Protein AF-A0A834VTX1-F1 (afdb_monomer_lite)

Radius of gyration: 28.07 Å; chains: 1; bounding box: 42×57×75 Å

Organism: NCBI:txid45151

Secondary structure (DSSP, 8-state):
-HHHHHHHTTPPPPPTTHHHHHHHH-TT---PPPPPP-HHHHHH--HHHHHHHHHHHHHHHHHHT--GGG----------TT---S--------------------S-------

pLDDT: mean 74.85, std 22.65, range [33.94, 97.31]

Structure (mmCIF, N/CA/C/O backbone):
data_AF-A0A834VTX1-F1
#
_entry.id   AF-A0A834VTX1-F1
#
loop_
_atom_site.group_PDB
_atom_site.id
_atom_site.type_symbol
_atom_site.label_atom_id
_atom_site.label_alt_id
_atom_site.label_comp_id
_atom_site.label_asym_id
_atom_site.label_entity_id
_atom_site.label_seq_id
_atom_site.pdbx_PDB_ins_code
_atom_site.Cartn_x
_atom_site.Cartn_y
_atom_site.Cartn_z
_atom_site.occupancy
_atom_site.B_iso_or_equiv
_atom_site.auth_seq_id
_atom_site.auth_comp_id
_atom_site.auth_asym_id
_atom_site.auth_atom_id
_atom_site.pdbx_PDB_model_num
ATOM 1 N N . MET A 1 1 ? 8.211 -8.225 -20.101 1.00 82.25 1 MET A N 1
ATOM 2 C CA . MET A 1 1 ? 6.736 -8.287 -19.974 1.00 82.25 1 MET A CA 1
ATOM 3 C C . MET A 1 1 ? 6.057 -8.326 -21.340 1.00 82.25 1 MET A C 1
ATOM 5 O O . MET A 1 1 ? 5.420 -9.326 -21.618 1.00 82.25 1 MET A O 1
ATOM 9 N N . ALA A 1 2 ? 6.254 -7.334 -22.219 1.00 86.56 2 ALA A N 1
ATOM 10 C CA . ALA A 1 2 ? 5.646 -7.307 -23.561 1.00 86.56 2 ALA A CA 1
ATOM 11 C C . ALA A 1 2 ? 5.902 -8.579 -24.403 1.00 86.56 2 ALA A C 1
ATOM 13 O O . ALA A 1 2 ? 4.95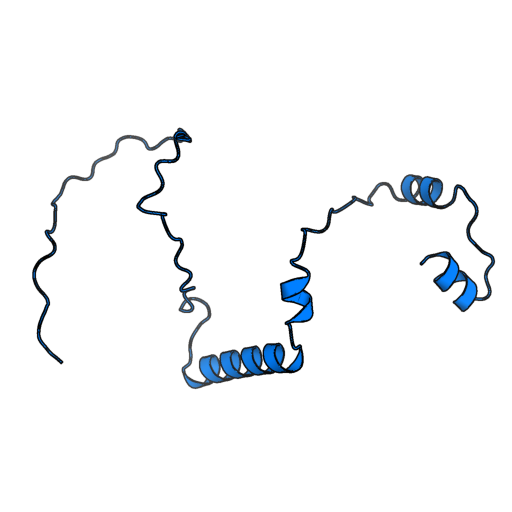2 -9.186 -24.880 1.00 86.56 2 ALA A O 1
ATOM 14 N N . ASN A 1 3 ? 7.151 -9.057 -24.484 1.00 92.19 3 ASN A N 1
ATOM 15 C CA . ASN A 1 3 ? 7.469 -10.297 -25.218 1.00 92.19 3 ASN A CA 1
ATOM 16 C C . ASN A 1 3 ? 6.792 -11.542 -24.633 1.00 92.19 3 ASN A C 1
ATOM 18 O O . ASN A 1 3 ? 6.404 -12.435 -25.373 1.00 92.19 3 ASN A O 1
ATOM 22 N N . ARG A 1 4 ? 6.603 -11.597 -23.306 1.00 91.06 4 ARG A N 1
ATOM 23 C CA . ARG A 1 4 ? 5.879 -12.707 -22.668 1.00 91.06 4 ARG A CA 1
ATOM 24 C C . ARG A 1 4 ? 4.425 -12.739 -23.153 1.00 91.06 4 ARG A C 1
ATOM 26 O O . ARG A 1 4 ? 3.967 -13.781 -23.597 1.00 91.06 4 ARG A O 1
ATOM 33 N N . LEU A 1 5 ? 3.756 -11.584 -23.147 1.00 91.06 5 LEU A N 1
ATOM 34 C CA . LEU A 1 5 ? 2.366 -11.446 -23.598 1.00 91.06 5 LEU A CA 1
ATOM 35 C C . LEU A 1 5 ? 2.189 -11.754 -25.091 1.00 91.06 5 LEU A C 1
ATOM 37 O O . LEU A 1 5 ? 1.150 -12.269 -25.489 1.00 91.06 5 LEU A O 1
ATOM 41 N N . LEU A 1 6 ? 3.180 -11.427 -25.926 1.00 91.38 6 LEU A N 1
ATOM 42 C CA . LEU A 1 6 ? 3.134 -11.733 -27.358 1.00 91.38 6 LEU A CA 1
ATOM 43 C C . LEU A 1 6 ? 3.320 -13.223 -27.627 1.00 91.38 6 LEU A C 1
ATOM 45 O O . LEU A 1 6 ? 2.540 -13.792 -28.384 1.00 91.38 6 LEU A O 1
ATOM 49 N N . ARG A 1 7 ? 4.262 -13.875 -26.939 1.00 92.25 7 ARG A N 1
ATOM 50 C CA . ARG A 1 7 ? 4.467 -15.326 -27.044 1.00 92.25 7 ARG A CA 1
ATOM 51 C C . ARG A 1 7 ? 3.238 -16.122 -26.613 1.00 92.25 7 ARG A C 1
ATOM 53 O O . ARG A 1 7 ? 2.869 -17.071 -27.292 1.00 92.25 7 ARG A O 1
ATOM 60 N N . GLU A 1 8 ? 2.562 -15.700 -25.544 1.00 92.75 8 GLU A N 1
ATOM 61 C CA . GLU A 1 8 ? 1.287 -16.296 -25.108 1.00 92.75 8 GLU A CA 1
ATOM 62 C C . GLU A 1 8 ? 0.177 -16.179 -26.169 1.00 92.75 8 GLU A C 1
ATOM 64 O O . GLU A 1 8 ? -0.739 -16.996 -26.197 1.00 92.75 8 GLU A O 1
ATOM 69 N N . ARG A 1 9 ? 0.2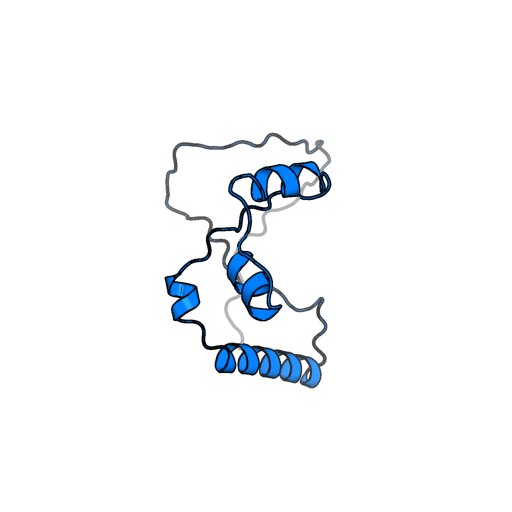64 -15.191 -27.067 1.00 92.06 9 ARG A N 1
ATOM 70 C CA . ARG A 1 9 ? -0.689 -14.957 -28.164 1.00 92.06 9 ARG A CA 1
ATOM 71 C C . ARG A 1 9 ? -0.219 -15.522 -29.511 1.00 92.06 9 ARG A C 1
ATOM 73 O O . ARG A 1 9 ? -0.863 -15.259 -30.521 1.00 92.06 9 ARG A O 1
ATOM 80 N N . GLY A 1 10 ? 0.894 -16.259 -29.540 1.00 90.81 10 GLY A N 1
ATOM 81 C CA . GLY A 1 10 ? 1.488 -16.794 -30.771 1.00 90.81 10 GLY A CA 1
ATOM 82 C C . GLY A 1 10 ? 2.150 -15.739 -31.667 1.00 90.81 10 GLY A C 1
ATOM 83 O O . GLY A 1 10 ? 2.332 -15.979 -32.856 1.00 90.81 10 GLY A O 1
ATOM 84 N N . GLY A 1 11 ? 2.473 -14.564 -31.122 1.00 90.62 11 GLY A N 1
ATOM 85 C CA . GLY A 1 11 ? 3.137 -13.474 -31.835 1.00 90.62 11 GLY A CA 1
ATOM 86 C C . GLY A 1 11 ? 4.661 -13.491 -31.699 1.00 90.62 11 GLY A C 1
ATOM 87 O O . GLY A 1 11 ? 5.220 -14.095 -30.781 1.00 90.62 11 GLY A O 1
ATOM 88 N N . GLU A 1 12 ? 5.326 -12.777 -32.605 1.00 91.00 12 GLU A N 1
ATOM 89 C CA . GLU A 1 12 ? 6.776 -12.558 -32.574 1.00 91.00 12 GLU A CA 1
ATOM 90 C C . GLU A 1 12 ? 7.194 -11.542 -31.493 1.00 91.00 12 GLU A C 1
ATOM 92 O O . GLU A 1 12 ? 6.379 -10.772 -30.977 1.00 91.00 12 GLU A O 1
ATOM 97 N N . ASP A 1 13 ? 8.483 -11.539 -31.137 1.00 91.88 13 ASP A N 1
ATOM 98 C CA . ASP A 1 13 ? 9.043 -10.624 -30.135 1.00 91.88 13 ASP A CA 1
ATOM 99 C C . ASP A 1 13 ? 9.013 -9.156 -30.624 1.00 91.88 13 ASP A C 1
ATOM 101 O O . ASP A 1 13 ? 9.075 -8.864 -31.821 1.00 91.88 13 ASP A O 1
ATOM 105 N N . VAL A 1 14 ? 8.940 -8.191 -29.696 1.00 91.81 14 VAL A N 1
ATOM 106 C CA . VAL A 1 14 ? 8.916 -6.767 -30.074 1.00 91.81 14 VAL A CA 1
ATOM 107 C C . VAL A 1 14 ? 10.244 -6.312 -30.681 1.00 91.81 14 VAL A C 1
ATOM 109 O O . VAL A 1 14 ? 11.326 -6.658 -30.206 1.00 91.81 14 VAL A O 1
ATOM 112 N N . GLY A 1 15 ? 10.167 -5.444 -31.692 1.00 91.44 15 GLY A N 1
ATOM 113 C CA . GLY A 1 15 ? 11.346 -4.791 -32.260 1.00 91.44 15 GLY A CA 1
ATOM 114 C C . GLY A 1 15 ? 12.030 -3.818 -31.287 1.00 91.44 15 GLY A C 1
ATOM 115 O O . GLY A 1 15 ? 11.399 -3.258 -30.391 1.00 91.44 15 GLY A O 1
ATOM 116 N N . LYS A 1 16 ? 13.322 -3.543 -31.518 1.00 91.88 16 LYS A N 1
ATOM 117 C CA . LYS A 1 16 ? 14.182 -2.695 -30.662 1.00 91.88 16 LYS A CA 1
ATOM 118 C C . LYS A 1 16 ? 13.577 -1.325 -30.316 1.00 91.88 16 LYS A C 1
ATOM 120 O O . LYS A 1 16 ? 13.682 -0.882 -29.180 1.00 91.88 16 LYS A O 1
ATOM 125 N N . ASN A 1 17 ? 12.909 -0.685 -31.276 1.00 93.31 17 ASN A N 1
ATOM 126 C CA . ASN A 1 17 ? 12.359 0.672 -31.131 1.00 93.31 17 ASN A CA 1
ATOM 127 C C . ASN A 1 17 ? 10.881 0.678 -30.693 1.00 93.31 17 ASN A C 1
ATOM 129 O O . ASN A 1 17 ? 10.184 1.679 -30.857 1.00 93.31 17 ASN A O 1
ATOM 133 N N . TRP A 1 18 ? 10.354 -0.456 -30.221 1.00 93.00 18 TRP A N 1
ATOM 134 C CA . TRP A 1 18 ? 8.936 -0.587 -29.890 1.00 93.00 18 TRP A CA 1
ATOM 135 C C . TRP A 1 18 ? 8.519 0.317 -28.728 1.00 93.00 18 TRP A C 1
ATOM 137 O O . TRP A 1 18 ? 7.478 0.959 -28.823 1.00 93.00 18 TRP A O 1
ATOM 147 N N . VAL A 1 19 ? 9.342 0.418 -27.677 1.00 90.75 19 VAL A N 1
ATOM 148 C CA . VAL A 1 19 ? 9.037 1.236 -26.490 1.00 90.75 19 VAL A CA 1
ATOM 149 C C . VAL A 1 19 ? 8.896 2.711 -26.864 1.00 90.75 19 VAL A C 1
ATOM 151 O O . VAL A 1 19 ? 7.881 3.325 -26.545 1.00 90.75 19 VAL A O 1
ATOM 154 N N . ASP A 1 20 ? 9.858 3.258 -27.609 1.00 90.62 20 ASP A N 1
ATOM 155 C CA . ASP A 1 20 ? 9.838 4.668 -28.011 1.00 90.62 20 ASP A CA 1
ATOM 156 C C . ASP A 1 20 ? 8.625 4.981 -28.892 1.00 90.62 20 ASP A C 1
ATOM 158 O O . ASP A 1 20 ? 7.909 5.954 -28.660 1.00 90.62 20 ASP A O 1
ATOM 162 N N . ARG A 1 21 ? 8.332 4.109 -29.867 1.00 93.56 21 ARG A N 1
ATOM 163 C CA . ARG A 1 21 ? 7.145 4.241 -30.728 1.00 93.56 21 ARG A CA 1
ATOM 164 C C . ARG A 1 21 ? 5.844 4.115 -29.940 1.00 93.56 21 ARG A C 1
ATOM 166 O O . ARG A 1 21 ? 4.869 4.780 -30.273 1.00 93.56 21 ARG A O 1
ATOM 173 N N . PHE A 1 22 ? 5.806 3.255 -28.924 1.00 91.31 22 PHE A N 1
ATOM 174 C CA . PHE A 1 22 ? 4.639 3.078 -28.067 1.00 91.31 22 PHE A CA 1
ATOM 175 C C . PHE A 1 22 ? 4.370 4.335 -27.235 1.00 91.31 22 PHE A C 1
ATOM 177 O O . PHE A 1 22 ? 3.232 4.791 -27.191 1.00 91.31 22 PHE A O 1
ATOM 184 N N . ILE A 1 23 ? 5.406 4.937 -26.650 1.00 91.38 23 ILE A N 1
ATOM 185 C CA . ILE A 1 23 ? 5.283 6.192 -25.895 1.00 91.38 23 ILE A CA 1
ATOM 186 C C . ILE A 1 23 ? 4.843 7.335 -26.819 1.00 91.38 23 ILE A C 1
ATOM 188 O O . ILE A 1 23 ? 3.932 8.079 -26.476 1.00 91.38 23 ILE A O 1
ATOM 192 N N . GLN A 1 24 ? 5.423 7.442 -28.019 1.00 92.94 24 GLN A N 1
ATOM 193 C CA . GLN A 1 24 ? 5.049 8.475 -28.996 1.00 92.94 24 GLN A CA 1
ATOM 194 C C . GLN A 1 24 ? 3.589 8.375 -29.460 1.00 92.94 24 GLN A C 1
ATOM 196 O O . GLN A 1 24 ? 2.965 9.395 -29.736 1.00 92.94 24 GLN A O 1
ATOM 201 N N . ARG A 1 25 ? 3.043 7.158 -29.563 1.00 95.12 25 ARG A N 1
ATOM 202 C CA . ARG A 1 25 ? 1.649 6.931 -29.974 1.00 95.12 25 ARG A CA 1
ATOM 203 C C . ARG A 1 25 ? 0.627 7.238 -28.881 1.00 95.12 25 ARG A C 1
ATOM 205 O O . ARG A 1 25 ? -0.526 7.458 -29.224 1.00 95.12 25 ARG A O 1
ATOM 212 N N . ASN A 1 26 ? 1.036 7.225 -27.613 1.00 93.56 26 ASN A N 1
ATOM 213 C CA . ASN A 1 26 ? 0.148 7.362 -26.457 1.00 93.56 26 ASN A CA 1
ATOM 214 C C . ASN A 1 26 ? 0.621 8.536 -25.572 1.00 93.56 26 ASN A C 1
ATOM 216 O O . ASN A 1 26 ? 1.174 8.312 -24.487 1.00 93.56 26 ASN A O 1
ATOM 220 N N . PRO A 1 27 ? 0.481 9.793 -26.041 1.00 90.38 27 PRO A N 1
ATOM 221 C CA . PRO A 1 27 ? 0.976 10.983 -25.340 1.00 90.38 27 PRO A CA 1
ATOM 222 C C . PRO A 1 27 ? 0.296 11.237 -23.984 1.00 90.38 27 PRO A C 1
ATOM 224 O O . PRO A 1 27 ? 0.820 11.975 -23.151 1.00 90.38 27 PRO A O 1
ATOM 227 N N . GLU A 1 28 ? -0.860 10.627 -23.738 1.00 94.44 28 GLU A N 1
ATOM 228 C CA . GLU A 1 28 ? -1.583 10.659 -22.469 1.00 94.44 28 GLU A CA 1
ATOM 229 C C . GLU A 1 28 ? -0.893 9.859 -21.354 1.00 94.44 28 GLU A C 1
ATOM 231 O O . GLU A 1 28 ? -1.178 10.071 -20.170 1.00 94.44 28 GLU A O 1
ATOM 236 N N . LEU A 1 29 ? 0.029 8.953 -21.699 1.00 90.88 29 LEU A N 1
ATOM 237 C CA . LEU A 1 29 ? 0.760 8.166 -20.715 1.00 90.88 29 LEU A CA 1
ATOM 238 C C . LEU A 1 29 ? 1.715 9.055 -19.921 1.00 90.88 29 LEU A C 1
ATOM 240 O O . LEU A 1 29 ? 2.675 9.623 -20.439 1.00 90.88 29 LEU A O 1
ATOM 244 N N . ARG A 1 30 ? 1.489 9.120 -18.608 1.00 85.62 30 ARG A N 1
ATOM 245 C CA . ARG A 1 30 ? 2.370 9.822 -17.672 1.00 85.62 30 ARG A CA 1
ATOM 246 C C . ARG A 1 30 ? 3.110 8.816 -16.808 1.00 85.62 30 ARG A C 1
ATOM 248 O O . ARG A 1 30 ? 2.504 7.972 -16.150 1.00 85.62 30 ARG A O 1
ATOM 255 N N . THR A 1 31 ? 4.430 8.948 -16.752 1.00 85.19 31 THR A N 1
ATOM 256 C CA . THR A 1 31 ? 5.256 8.157 -15.838 1.00 85.19 31 THR A CA 1
ATOM 257 C C . THR A 1 31 ? 4.942 8.542 -14.395 1.00 85.19 31 THR A C 1
ATOM 259 O O . THR A 1 31 ? 5.280 9.636 -13.943 1.00 85.19 31 THR A O 1
ATOM 262 N N . ARG A 1 32 ? 4.341 7.622 -13.638 1.00 86.06 32 ARG A N 1
ATOM 263 C CA . ARG A 1 32 ? 4.197 7.742 -12.185 1.00 8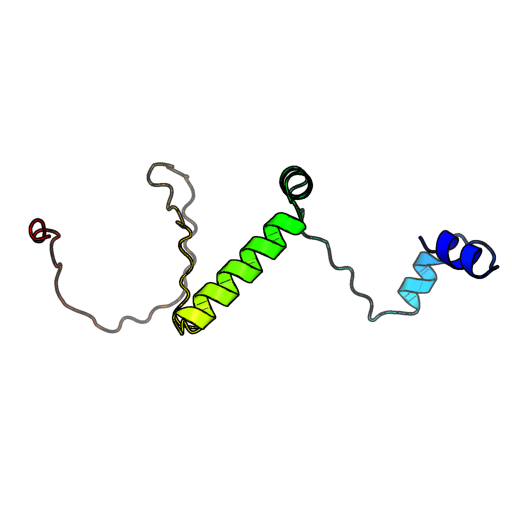6.06 32 ARG A CA 1
ATOM 264 C C . ARG A 1 32 ? 5.327 6.975 -11.514 1.00 86.06 32 ARG A C 1
ATOM 266 O O . ARG A 1 32 ? 5.418 5.758 -11.644 1.00 86.06 32 ARG A O 1
ATOM 273 N N . ARG A 1 33 ? 6.183 7.676 -10.770 1.00 82.56 33 ARG A N 1
ATOM 274 C CA . ARG A 1 33 ? 7.184 7.009 -9.929 1.00 82.56 33 ARG A CA 1
ATOM 275 C C . ARG A 1 33 ? 6.467 6.307 -8.779 1.00 82.56 33 ARG A C 1
ATOM 277 O O . ARG A 1 33 ? 5.661 6.933 -8.088 1.00 82.56 33 ARG A O 1
ATOM 284 N N . SER A 1 34 ? 6.762 5.024 -8.576 1.00 82.69 34 SER A N 1
ATOM 285 C CA . SER A 1 34 ? 6.348 4.347 -7.349 1.00 82.69 34 SER A CA 1
ATOM 286 C C . SER A 1 34 ? 7.021 5.029 -6.165 1.00 82.69 34 SER A C 1
ATOM 288 O O . SER A 1 34 ? 8.186 5.428 -6.252 1.00 82.69 34 SER A O 1
ATOM 290 N N . ARG A 1 35 ? 6.300 5.160 -5.052 1.00 83.19 35 ARG A N 1
ATOM 291 C CA . ARG A 1 35 ? 6.949 5.509 -3.790 1.00 83.19 35 ARG A CA 1
ATOM 292 C C . ARG A 1 35 ? 7.804 4.312 -3.357 1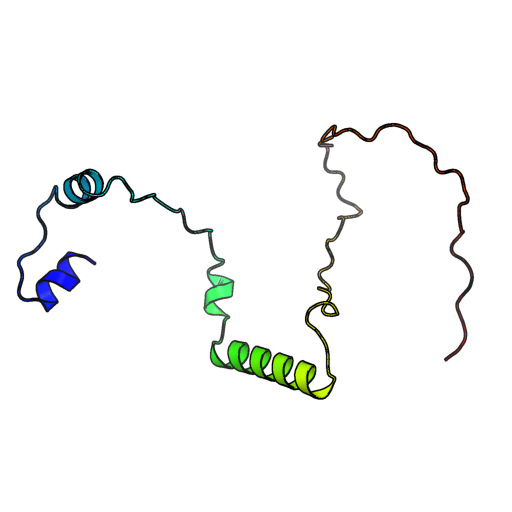.00 83.19 35 ARG A C 1
ATOM 294 O O . ARG A 1 35 ? 7.357 3.178 -3.561 1.00 83.19 35 ARG A O 1
ATOM 301 N N . PRO A 1 36 ? 9.016 4.532 -2.817 1.00 83.12 36 PRO A N 1
ATOM 302 C CA . PRO A 1 36 ? 9.766 3.466 -2.176 1.00 83.12 36 PRO A CA 1
ATOM 303 C C . PRO A 1 36 ? 8.886 2.840 -1.100 1.00 83.12 36 PRO A C 1
ATOM 305 O O . PRO A 1 36 ? 8.377 3.541 -0.227 1.00 83.12 36 PRO A O 1
ATOM 308 N N . TYR A 1 37 ? 8.661 1.539 -1.224 1.00 82.06 37 TYR A N 1
ATOM 309 C CA . TYR A 1 37 ? 8.013 0.750 -0.195 1.00 82.06 37 TYR A CA 1
ATOM 310 C C . TYR A 1 37 ? 9.096 0.018 0.585 1.00 82.06 37 TYR A C 1
ATOM 312 O O . TYR A 1 37 ? 10.052 -0.475 -0.021 1.00 82.06 37 TYR A O 1
ATOM 320 N N . ASP A 1 38 ? 8.978 -0.028 1.907 1.00 85.06 38 ASP A N 1
ATOM 321 C CA . ASP A 1 38 ? 9.963 -0.725 2.724 1.00 85.06 38 ASP A CA 1
ATOM 322 C C . ASP A 1 38 ? 9.864 -2.232 2.455 1.00 85.06 38 ASP A C 1
ATOM 324 O O . ASP A 1 38 ? 8.848 -2.877 2.714 1.00 85.06 38 ASP A O 1
ATOM 328 N N . ARG A 1 39 ? 10.932 -2.795 1.888 1.00 85.19 39 ARG A N 1
ATOM 329 C CA . ARG A 1 39 ? 10.987 -4.208 1.516 1.00 85.19 39 ARG A CA 1
ATOM 330 C C . ARG A 1 39 ? 10.896 -5.122 2.737 1.00 85.19 39 ARG A C 1
ATOM 332 O O . ARG A 1 39 ? 10.348 -6.213 2.609 1.00 85.19 39 ARG A O 1
ATOM 339 N N . GLN A 1 40 ? 11.428 -4.701 3.886 1.00 83.44 40 GLN A N 1
ATOM 340 C CA . GLN A 1 40 ? 11.329 -5.481 5.121 1.00 83.44 40 GLN A CA 1
ATOM 341 C C . GLN A 1 40 ? 9.877 -5.528 5.583 1.00 83.44 40 GLN A C 1
ATOM 343 O O . GLN A 1 40 ? 9.361 -6.602 5.869 1.00 83.44 40 GLN A O 1
ATOM 348 N N . ARG A 1 41 ? 9.187 -4.384 5.528 1.00 84.44 41 ARG A N 1
ATOM 349 C CA . ARG A 1 41 ? 7.754 -4.303 5.820 1.00 84.44 41 ARG A CA 1
ATOM 350 C C . ARG A 1 41 ? 6.939 -5.226 4.910 1.00 84.44 41 ARG A C 1
ATOM 352 O O . ARG A 1 41 ? 6.172 -6.028 5.419 1.00 84.44 41 ARG A O 1
ATOM 359 N N . ALA A 1 42 ? 7.190 -5.195 3.599 1.00 87.44 42 ALA A N 1
ATOM 360 C CA . ALA A 1 42 ? 6.514 -6.075 2.640 1.00 87.44 42 ALA A CA 1
ATOM 361 C C . ALA A 1 42 ? 6.729 -7.569 2.923 1.00 87.44 42 ALA A C 1
ATOM 363 O O . ALA A 1 42 ? 5.831 -8.375 2.712 1.00 87.44 42 ALA A O 1
ATOM 364 N N . ALA A 1 43 ? 7.928 -7.951 3.371 1.00 85.31 43 ALA A N 1
ATOM 365 C CA . ALA A 1 43 ? 8.248 -9.342 3.683 1.00 85.31 43 ALA A CA 1
ATOM 366 C C . ALA A 1 43 ? 7.596 -9.825 4.988 1.00 85.31 43 ALA A C 1
ATOM 368 O O . ALA A 1 43 ? 7.392 -11.024 5.156 1.00 85.31 43 ALA A O 1
ATOM 369 N N . CYS A 1 44 ? 7.285 -8.905 5.901 1.00 82.81 44 CYS A N 1
ATOM 370 C CA . CYS A 1 44 ? 6.643 -9.198 7.180 1.00 82.81 44 CYS A CA 1
ATOM 371 C C . CYS A 1 44 ? 5.108 -9.108 7.132 1.00 82.81 44 CYS A C 1
ATOM 373 O O . CYS A 1 44 ? 4.458 -9.362 8.144 1.00 82.81 44 CYS A O 1
ATOM 375 N N . GLU A 1 45 ? 4.517 -8.738 5.996 1.00 87.31 45 GLU A N 1
ATOM 376 C CA . GLU A 1 45 ? 3.065 -8.676 5.829 1.00 87.31 45 GLU A CA 1
ATOM 377 C C . GLU A 1 45 ? 2.474 -10.059 5.549 1.00 87.31 45 GLU A C 1
ATOM 379 O O . GLU A 1 45 ? 2.821 -10.712 4.567 1.00 87.31 45 GLU A O 1
ATOM 384 N N . ASP A 1 46 ? 1.527 -10.477 6.389 1.00 93.00 46 ASP A N 1
ATOM 385 C CA . ASP A 1 46 ? 0.693 -11.654 6.153 1.00 93.00 46 ASP A CA 1
ATOM 386 C C . ASP A 1 46 ? -0.706 -11.204 5.685 1.00 93.00 46 ASP A C 1
ATOM 388 O O . ASP A 1 46 ? -1.463 -10.627 6.477 1.00 93.00 46 ASP A O 1
ATOM 392 N N . PRO A 1 47 ? -1.085 -11.465 4.417 1.00 91.31 47 PRO A N 1
ATOM 393 C CA . PRO A 1 47 ? -2.392 -11.090 3.885 1.00 91.31 47 PRO A CA 1
ATOM 394 C C . PRO A 1 47 ? -3.574 -11.641 4.688 1.00 91.31 47 PRO A C 1
ATOM 396 O O . PRO A 1 47 ? -4.613 -10.984 4.761 1.00 91.31 47 PRO A O 1
ATOM 399 N N . VAL A 1 48 ? -3.438 -12.828 5.290 1.00 94.06 48 VAL A N 1
ATOM 400 C CA . VAL A 1 48 ? -4.505 -13.447 6.089 1.00 94.06 48 VAL A CA 1
ATOM 401 C C . VAL A 1 48 ? -4.698 -12.673 7.387 1.00 94.06 48 VAL A C 1
ATOM 403 O O . VAL A 1 48 ? -5.826 -12.323 7.732 1.00 94.06 48 VAL A O 1
ATOM 406 N N . LEU A 1 49 ? -3.598 -12.343 8.066 1.00 93.50 49 LEU A N 1
ATOM 407 C CA . LEU A 1 49 ? -3.618 -11.574 9.308 1.00 93.50 49 LEU A CA 1
ATOM 408 C C . LEU A 1 49 ? -4.157 -10.159 9.083 1.00 93.50 49 LEU A C 1
ATOM 410 O O . LEU A 1 49 ? -5.014 -9.697 9.835 1.00 93.50 49 LEU A O 1
ATOM 414 N N . ILE A 1 50 ? -3.706 -9.491 8.019 1.00 93.69 50 ILE A N 1
ATOM 415 C CA . ILE A 1 50 ? -4.175 -8.148 7.655 1.00 93.69 50 ILE A CA 1
ATOM 416 C C . ILE A 1 50 ? -5.679 -8.174 7.377 1.00 93.69 50 ILE A C 1
ATOM 418 O O . ILE A 1 50 ? -6.421 -7.348 7.907 1.00 93.69 50 ILE A O 1
ATOM 422 N N . LYS A 1 51 ? -6.150 -9.145 6.586 1.00 95.31 51 LYS A N 1
ATOM 423 C CA . LYS A 1 51 ? -7.575 -9.290 6.280 1.00 95.31 51 LYS A CA 1
ATOM 424 C C . LYS A 1 51 ? -8.402 -9.552 7.542 1.00 95.31 51 LYS A C 1
ATOM 426 O O . LYS A 1 51 ? -9.402 -8.870 7.751 1.00 95.31 51 LYS A O 1
ATOM 431 N N . GLY A 1 52 ? -7.959 -10.476 8.394 1.00 96.94 52 GLY A N 1
ATOM 432 C CA . GLY A 1 52 ? -8.637 -10.789 9.653 1.00 96.94 52 GLY A CA 1
ATOM 433 C C . GLY A 1 52 ? -8.727 -9.582 10.590 1.00 96.94 52 GLY A C 1
ATOM 434 O O . GLY A 1 52 ? -9.762 -9.361 11.216 1.00 96.94 52 GLY A O 1
ATOM 435 N N . TRP A 1 53 ? -7.685 -8.747 10.636 1.00 96.06 53 TRP A N 1
ATOM 436 C CA . TRP A 1 53 ? -7.711 -7.498 11.397 1.00 96.06 53 TRP A CA 1
ATOM 437 C C . TRP A 1 53 ? -8.786 -6.530 10.881 1.00 96.06 53 TRP A C 1
ATOM 439 O O . TRP A 1 53 ? -9.578 -6.019 11.672 1.00 96.06 53 TRP A O 1
ATOM 449 N N . PHE A 1 54 ? -8.878 -6.318 9.562 1.00 95.50 54 PHE A N 1
ATOM 450 C CA . PHE A 1 54 ? -9.903 -5.438 8.986 1.00 95.50 54 PHE A CA 1
ATOM 451 C C . PHE A 1 54 ? -11.325 -5.957 9.222 1.00 95.50 54 PHE A C 1
ATOM 453 O O . PHE A 1 54 ? -12.213 -5.171 9.550 1.00 95.50 54 PHE A O 1
ATOM 460 N N . GLU A 1 55 ? -11.550 -7.266 9.095 1.00 97.31 55 GLU A N 1
ATOM 461 C CA . GLU A 1 55 ? -12.848 -7.883 9.393 1.00 97.31 55 GLU A CA 1
ATOM 462 C C . GLU A 1 55 ? -13.241 -7.678 10.862 1.00 97.31 55 GLU A C 1
ATOM 464 O O . GLU A 1 55 ? -14.371 -7.286 11.156 1.00 97.31 55 GLU A O 1
ATOM 469 N N . LEU A 1 56 ? -12.297 -7.865 11.790 1.00 96.62 56 LEU A N 1
ATOM 470 C CA . LEU A 1 56 ? -12.519 -7.625 13.215 1.00 96.62 56 LEU A CA 1
ATOM 471 C C . LEU A 1 56 ? -12.891 -6.165 13.501 1.00 96.62 56 LEU A C 1
ATOM 473 O O . LEU A 1 56 ? -13.831 -5.908 14.260 1.00 96.62 56 LEU A O 1
ATOM 477 N N . VAL A 1 57 ? -12.186 -5.211 12.888 1.00 94.69 57 VAL A N 1
ATOM 478 C CA . VAL A 1 57 ? -12.480 -3.778 13.031 1.00 94.69 57 VAL A CA 1
ATOM 479 C C . VAL A 1 57 ? -13.890 -3.469 12.532 1.00 94.69 57 VAL A C 1
ATOM 481 O O . VAL A 1 57 ? -14.661 -2.841 13.254 1.00 94.69 57 VAL A O 1
ATOM 484 N N . GLN A 1 58 ? -14.269 -3.956 11.348 1.00 96.12 58 GLN A N 1
ATOM 485 C CA . GLN A 1 58 ? -15.609 -3.731 10.792 1.00 96.12 58 GLN A CA 1
ATOM 486 C C . GLN A 1 58 ? -16.711 -4.337 11.666 1.00 96.12 58 GLN A C 1
ATOM 488 O O . GLN A 1 58 ? -17.697 -3.668 11.973 1.00 96.12 58 GLN A O 1
ATOM 493 N N . ASN A 1 59 ? -16.517 -5.566 12.150 1.00 97.25 59 ASN A N 1
ATOM 494 C CA . ASN A 1 59 ? -17.461 -6.219 13.058 1.00 97.25 59 ASN A CA 1
ATOM 495 C C . ASN A 1 59 ? -17.616 -5.448 14.375 1.00 97.25 59 ASN A C 1
ATOM 497 O O . ASN A 1 59 ? -18.721 -5.317 14.898 1.00 97.25 59 ASN A O 1
ATOM 501 N N . THR A 1 60 ? -16.516 -4.911 14.904 1.00 95.88 60 THR A N 1
ATOM 502 C CA . THR A 1 60 ? -16.521 -4.108 16.133 1.00 95.88 60 THR A CA 1
ATOM 503 C C . THR A 1 60 ? -17.275 -2.800 15.920 1.00 95.88 60 THR A C 1
ATOM 505 O O . THR A 1 60 ? -18.148 -2.463 16.718 1.00 95.88 60 THR A O 1
ATOM 508 N N . LYS A 1 61 ? -17.015 -2.102 14.810 1.00 96.50 61 LYS A N 1
ATOM 509 C CA . LYS A 1 61 ? -17.747 -0.883 14.454 1.00 96.50 61 LYS A CA 1
ATOM 510 C C . LYS A 1 61 ? -19.242 -1.135 14.320 1.00 96.50 61 LYS A C 1
ATOM 512 O O . LYS A 1 61 ? -20.027 -0.416 14.926 1.00 96.50 61 LYS A O 1
ATOM 517 N N . ALA A 1 62 ? -19.628 -2.197 13.612 1.00 95.94 62 ALA A N 1
ATOM 518 C CA . ALA A 1 62 ? -21.027 -2.579 13.450 1.00 95.94 62 ALA A CA 1
ATOM 519 C C . ALA A 1 62 ? -21.694 -2.932 14.791 1.00 95.94 62 ALA A C 1
ATOM 521 O O . ALA A 1 62 ? -22.822 -2.520 15.044 1.00 95.94 62 ALA A O 1
ATOM 522 N N . LYS A 1 63 ? -20.990 -3.653 15.675 1.00 96.94 63 LYS A N 1
ATOM 523 C CA . LYS A 1 63 ? -21.505 -4.057 16.991 1.00 96.94 63 LYS A CA 1
ATOM 524 C C . LYS A 1 63 ? -21.795 -2.867 17.907 1.00 96.94 63 LYS A C 1
ATOM 526 O O . LYS A 1 63 ? -22.775 -2.903 18.644 1.00 96.94 63 LYS A O 1
ATOM 531 N N . TYR A 1 64 ? -20.931 -1.856 17.891 1.00 96.25 64 TYR A N 1
ATOM 532 C CA . TYR A 1 64 ? -21.034 -0.698 18.783 1.00 96.25 64 TYR A CA 1
ATOM 533 C C . TYR A 1 64 ? -21.630 0.544 18.108 1.00 96.25 64 TYR A C 1
ATOM 535 O O . TYR A 1 64 ? -21.760 1.574 18.759 1.00 96.25 64 TYR A O 1
ATOM 543 N N . GLY A 1 65 ? -22.011 0.454 16.829 1.00 94.69 65 GLY A N 1
ATOM 544 C CA . GLY A 1 65 ? -22.556 1.582 16.072 1.00 94.69 65 GLY A CA 1
ATOM 545 C C . GLY A 1 65 ? -21.559 2.729 15.887 1.00 94.69 65 GLY A C 1
ATOM 546 O O . GLY A 1 65 ? -21.973 3.882 15.838 1.00 94.69 65 GLY A O 1
ATOM 547 N N . ILE A 1 66 ? -20.258 2.426 15.820 1.00 94.12 66 ILE A N 1
ATOM 548 C CA . ILE A 1 66 ? -19.201 3.434 15.663 1.00 94.12 66 ILE A CA 1
ATOM 549 C C . ILE A 1 66 ? -19.217 3.932 14.219 1.00 94.12 66 ILE A C 1
ATOM 551 O O . ILE A 1 66 ? -18.985 3.152 13.288 1.00 94.12 66 ILE A O 1
ATOM 555 N N . ILE A 1 67 ? -19.472 5.225 14.050 1.00 93.81 67 ILE A N 1
ATOM 556 C CA . ILE A 1 67 ? -19.450 5.907 12.755 1.00 93.81 67 ILE A CA 1
ATOM 557 C C . ILE A 1 67 ? -18.014 6.260 12.347 1.00 93.81 67 ILE A C 1
ATOM 559 O O . ILE A 1 67 ? -17.111 6.317 13.184 1.00 93.81 67 ILE A O 1
ATOM 563 N N . ASP A 1 68 ? -17.783 6.465 11.051 1.00 90.50 68 ASP A N 1
ATOM 564 C CA . ASP A 1 68 ? -16.446 6.760 10.517 1.00 90.50 68 ASP A CA 1
ATOM 565 C C . ASP A 1 68 ? -15.892 8.078 11.076 1.00 90.50 68 ASP A C 1
ATOM 567 O O . ASP A 1 68 ? -14.686 8.207 11.279 1.00 90.50 68 ASP A O 1
ATOM 571 N N . GLU A 1 69 ? -16.777 9.029 11.372 1.00 92.56 69 GLU A N 1
ATOM 572 C CA . GLU A 1 69 ? -16.457 10.341 11.931 1.00 92.56 69 GLU A CA 1
ATOM 573 C C . GLU A 1 69 ? -15.899 10.269 13.362 1.00 92.56 69 GLU A C 1
ATOM 575 O O . GLU A 1 69 ? -15.122 11.140 13.754 1.00 92.56 69 GLU A O 1
ATOM 580 N N . ASP A 1 70 ? -16.235 9.212 14.108 1.00 90.19 70 ASP A N 1
ATOM 581 C CA . ASP A 1 70 ? -15.800 8.987 15.494 1.00 90.19 70 ASP A CA 1
ATOM 582 C C . ASP A 1 70 ? -14.533 8.110 15.579 1.00 90.19 70 ASP A C 1
ATOM 584 O O . ASP A 1 70 ? -14.111 7.687 16.661 1.00 90.19 70 ASP A O 1
ATOM 588 N N . MET A 1 71 ? -13.897 7.812 14.440 1.00 89.50 71 MET A N 1
ATOM 589 C CA . MET A 1 71 ? -12.626 7.093 14.387 1.00 89.50 71 MET A CA 1
ATOM 590 C C . MET A 1 71 ? -11.441 8.059 14.351 1.00 89.50 71 MET A C 1
ATOM 592 O O . MET A 1 71 ? -11.082 8.602 13.307 1.00 89.50 71 MET A O 1
ATOM 596 N N . TYR A 1 72 ? -10.763 8.205 15.486 1.00 87.94 72 TYR A N 1
ATOM 597 C CA . TYR A 1 72 ? -9.554 9.020 15.590 1.00 87.94 72 TYR A CA 1
ATOM 598 C C . TYR A 1 72 ? -8.293 8.162 15.470 1.00 87.94 72 TYR A C 1
ATOM 600 O O . TYR A 1 72 ? -8.176 7.112 16.104 1.00 87.94 72 TYR A O 1
ATOM 608 N N . ASN A 1 73 ? -7.329 8.614 14.663 1.00 83.25 73 ASN A N 1
ATOM 609 C CA . ASN A 1 73 ? -6.008 7.999 14.630 1.00 83.25 73 ASN A CA 1
ATOM 610 C C . ASN A 1 73 ? -5.249 8.381 15.902 1.00 83.25 73 ASN A C 1
ATOM 612 O O . ASN A 1 73 ? -5.142 9.562 16.228 1.00 83.25 73 ASN A O 1
ATOM 616 N N . PHE A 1 74 ? -4.709 7.388 16.598 1.00 77.19 74 PHE A N 1
ATOM 617 C CA . PHE A 1 74 ? -3.786 7.613 17.702 1.00 77.19 74 PHE A CA 1
ATOM 618 C C . PHE A 1 74 ? -2.365 7.333 17.213 1.00 77.19 74 PHE A C 1
ATOM 620 O O . PHE A 1 74 ? -1.731 6.357 17.611 1.00 77.19 74 PHE A O 1
ATOM 627 N N . ASP A 1 75 ? -1.879 8.152 16.279 1.00 80.56 75 ASP A N 1
ATOM 628 C CA . ASP A 1 75 ? -0.463 8.201 15.949 1.00 80.56 75 ASP A CA 1
ATOM 629 C C . ASP A 1 75 ? 0.175 9.384 16.673 1.00 80.56 75 ASP A C 1
ATOM 631 O O . ASP A 1 75 ? -0.135 10.550 16.430 1.00 80.56 75 ASP A O 1
ATOM 635 N N . GLU A 1 76 ? 1.085 9.096 17.602 1.00 65.00 76 GLU A N 1
ATOM 636 C CA . GLU A 1 76 ? 1.912 10.143 18.185 1.00 65.00 76 GLU A CA 1
ATOM 637 C C . GLU A 1 76 ? 2.730 10.803 17.069 1.00 65.00 76 GLU A C 1
ATOM 639 O O . GLU A 1 76 ? 3.741 10.277 16.598 1.00 65.00 76 GLU A O 1
ATOM 644 N N . THR A 1 77 ? 2.320 12.003 16.659 1.00 59.84 77 THR A N 1
ATOM 645 C CA . THR A 1 77 ? 3.201 12.915 15.934 1.00 59.84 77 THR A CA 1
ATOM 646 C C . THR A 1 77 ? 4.180 13.481 16.956 1.00 59.84 77 THR A C 1
ATOM 648 O O . THR A 1 77 ? 3.986 14.561 17.511 1.00 59.84 77 THR A O 1
ATOM 651 N N . GLY A 1 78 ? 5.211 12.699 17.275 1.00 56.06 78 GLY A N 1
ATOM 652 C CA . GLY A 1 78 ? 6.241 13.095 18.221 1.00 56.06 78 GLY A CA 1
ATOM 653 C C . GLY A 1 78 ? 6.946 14.363 17.746 1.00 56.06 78 GLY A C 1
ATOM 654 O O . GLY A 1 78 ? 7.784 14.323 16.843 1.00 56.06 78 GLY A O 1
ATOM 655 N N . PHE A 1 79 ? 6.673 15.494 18.394 1.00 59.09 79 PHE A N 1
ATOM 656 C CA . PHE A 1 79 ? 7.700 16.518 18.514 1.00 59.09 79 PHE A CA 1
ATOM 657 C C . PHE A 1 79 ? 8.850 15.875 19.283 1.00 59.09 79 PHE A C 1
ATOM 659 O O . PHE A 1 79 ? 8.696 15.493 20.442 1.00 59.09 79 PHE A O 1
ATOM 666 N N . ILE A 1 80 ? 10.003 15.723 18.631 1.00 59.47 80 ILE A N 1
ATOM 667 C CA . ILE A 1 80 ? 11.217 15.251 19.297 1.00 59.47 80 ILE A CA 1
ATOM 668 C C . ILE A 1 80 ? 11.677 16.368 20.241 1.00 59.47 80 ILE A C 1
ATOM 670 O O . ILE A 1 80 ? 12.501 17.210 19.879 1.00 59.47 80 ILE A O 1
ATOM 674 N N . MET A 1 81 ? 11.128 16.396 21.453 1.00 60.34 81 MET A N 1
ATOM 675 C CA . MET A 1 81 ? 11.597 17.267 22.523 1.00 60.34 81 MET A CA 1
ATOM 676 C C . MET A 1 81 ? 12.984 16.777 22.943 1.00 60.34 81 MET A C 1
ATOM 678 O O . MET A 1 81 ? 13.116 15.755 23.608 1.00 60.34 81 MET A O 1
ATOM 682 N N . GLY A 1 82 ? 14.029 17.469 22.481 1.00 59.06 82 GLY A N 1
ATOM 683 C CA . GLY A 1 82 ? 15.426 17.123 22.778 1.00 59.06 82 GLY A CA 1
ATOM 684 C C . GLY A 1 82 ? 16.363 17.021 21.573 1.00 59.06 82 GLY A C 1
ATOM 685 O O . GLY A 1 82 ? 17.557 16.805 21.763 1.00 59.06 82 GLY A O 1
ATOM 686 N N . LYS A 1 83 ? 15.890 17.230 20.336 1.00 46.34 83 LYS A N 1
ATOM 687 C CA . LYS A 1 83 ? 16.792 17.476 19.199 1.00 46.34 83 LYS A CA 1
ATOM 688 C C . LYS A 1 83 ? 16.934 18.981 18.987 1.00 46.34 83 LYS A C 1
ATOM 690 O O . LYS A 1 83 ? 16.046 19.612 18.421 1.00 46.34 83 LYS A O 1
ATOM 695 N N . ILE A 1 84 ? 18.072 19.554 19.380 1.00 51.81 84 ILE A N 1
ATOM 696 C CA . ILE A 1 84 ? 18.509 20.843 18.829 1.00 51.81 84 ILE A CA 1
ATOM 697 C C . ILE A 1 84 ? 18.872 20.577 17.363 1.00 51.81 84 ILE A C 1
ATOM 699 O O . ILE A 1 84 ? 20.014 20.282 17.026 1.00 51.81 84 ILE A O 1
ATOM 703 N N . LEU A 1 85 ? 17.878 20.599 16.478 1.00 47.16 85 LEU A N 1
ATOM 704 C CA . LEU A 1 85 ? 18.128 20.766 15.055 1.00 47.16 85 LEU A CA 1
ATOM 705 C C . LEU A 1 85 ? 18.311 22.264 14.832 1.00 47.16 85 LEU A C 1
ATOM 707 O O . LEU A 1 85 ? 17.354 23.034 14.887 1.00 47.16 85 LEU A O 1
ATOM 711 N N . SER A 1 86 ? 19.551 22.685 14.593 1.00 51.22 86 SER A N 1
ATOM 712 C CA . SER A 1 86 ? 19.850 24.005 14.050 1.00 51.22 86 SER A CA 1
ATOM 713 C C . SER A 1 86 ? 19.331 24.081 12.615 1.00 51.22 86 SER A C 1
ATOM 715 O O . SER A 1 86 ? 20.075 23.881 11.661 1.00 51.22 86 SER A O 1
ATOM 717 N N . GLN A 1 87 ? 18.026 24.314 12.469 1.00 44.72 87 GLN A N 1
ATOM 718 C CA . GLN A 1 87 ? 17.403 24.998 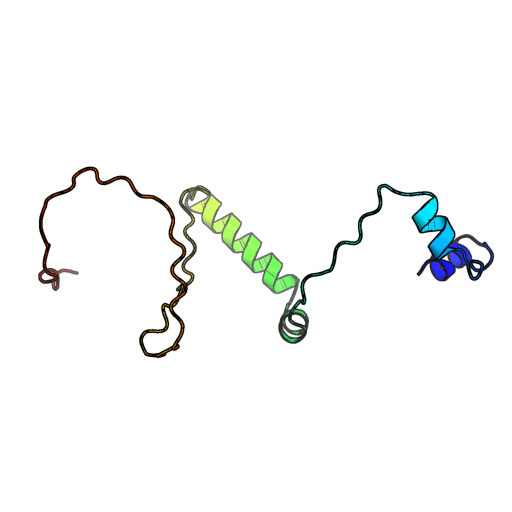11.336 1.00 44.72 87 GLN A CA 1
ATOM 719 C C . GLN A 1 87 ? 15.896 25.113 11.575 1.00 44.72 87 GLN A C 1
ATOM 721 O O . GLN A 1 87 ? 15.110 24.216 11.269 1.00 44.72 87 GLN A O 1
ATOM 726 N N . ALA A 1 88 ? 15.497 26.266 12.109 1.00 40.81 88 ALA A N 1
ATOM 727 C CA . ALA A 1 88 ? 14.125 26.731 12.037 1.00 40.81 88 ALA A CA 1
ATOM 728 C C . ALA A 1 88 ? 13.769 26.981 10.562 1.00 40.81 88 ALA A C 1
ATOM 730 O O . ALA A 1 88 ? 14.403 27.797 9.895 1.00 40.81 88 ALA A O 1
ATOM 731 N N . ARG A 1 89 ? 12.751 26.289 10.044 1.00 39.16 89 ARG A N 1
ATOM 732 C CA . ARG A 1 89 ? 12.035 26.729 8.841 1.00 39.16 89 ARG A CA 1
ATOM 733 C C . ARG A 1 89 ? 10.801 27.495 9.296 1.00 39.16 89 ARG A C 1
ATOM 735 O O . ARG A 1 89 ? 9.812 26.886 9.692 1.00 39.16 89 ARG A O 1
ATOM 742 N N . THR A 1 90 ? 10.856 28.822 9.252 1.00 37.72 90 THR A N 1
ATOM 743 C CA . THR A 1 90 ? 9.661 29.663 9.365 1.00 37.72 90 THR A CA 1
ATOM 744 C C . THR A 1 90 ? 8.957 29.681 8.014 1.00 37.72 90 THR A C 1
ATOM 746 O O . THR A 1 90 ? 9.385 30.380 7.098 1.00 37.72 90 THR A O 1
ATOM 749 N N . ASN A 1 91 ? 7.870 28.919 7.879 1.00 40.09 91 ASN A N 1
ATOM 750 C CA . ASN A 1 91 ? 6.889 29.198 6.835 1.00 40.09 91 ASN A CA 1
ATOM 751 C C . ASN A 1 91 ? 6.040 30.371 7.322 1.00 40.09 91 ASN A C 1
ATOM 753 O O . ASN A 1 91 ? 5.147 30.224 8.152 1.00 40.09 91 ASN A O 1
ATOM 757 N N . GLN A 1 92 ? 6.398 31.552 6.841 1.00 41.19 92 GLN A N 1
ATOM 758 C CA . GLN A 1 92 ? 5.662 32.786 7.038 1.00 41.19 92 GLN A CA 1
ATOM 759 C C . GLN A 1 92 ? 4.360 32.688 6.233 1.00 41.19 92 GLN A C 1
ATOM 761 O O . GLN A 1 92 ? 4.388 32.603 5.007 1.00 41.19 92 GLN A O 1
ATOM 766 N N . GLY A 1 93 ? 3.227 32.637 6.932 1.00 34.41 93 GLY A N 1
ATOM 767 C CA . GLY A 1 93 ? 1.898 32.527 6.337 1.00 34.41 93 GLY A CA 1
ATOM 768 C C . GLY A 1 93 ? 0.845 33.160 7.239 1.00 34.41 93 GLY A C 1
ATOM 769 O O . GLY A 1 93 ? 0.341 32.515 8.147 1.00 34.41 93 GLY A O 1
ATOM 770 N N . ASN A 1 94 ? 0.596 34.446 6.993 1.00 44.03 94 ASN A N 1
ATOM 771 C CA . ASN A 1 94 ? -0.572 35.267 7.326 1.00 44.03 94 ASN A CA 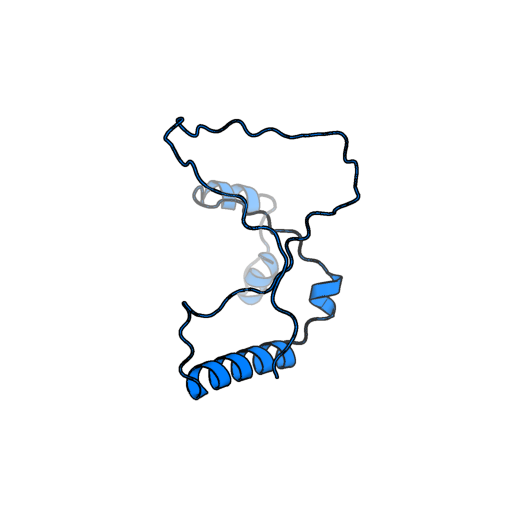1
ATOM 772 C C . ASN A 1 94 ? -1.579 34.730 8.361 1.00 44.03 94 ASN A C 1
ATOM 774 O O . ASN A 1 94 ? -2.473 33.959 8.021 1.00 44.03 94 ASN A O 1
ATOM 778 N N . LEU A 1 95 ? -1.556 35.309 9.564 1.00 37.31 95 LEU A N 1
ATOM 779 C CA . LEU A 1 95 ? -2.751 35.458 10.395 1.00 37.31 95 LEU A CA 1
ATOM 780 C C . LEU A 1 95 ? -2.865 36.927 10.804 1.00 37.31 95 LEU A C 1
ATOM 782 O O . LEU A 1 95 ? -2.027 37.469 11.523 1.00 37.31 95 LEU A O 1
ATOM 786 N N . SER A 1 96 ? -3.887 37.581 10.255 1.00 35.75 96 SER A N 1
ATOM 787 C CA . SER A 1 96 ? -4.324 38.925 10.611 1.00 35.75 96 SER A CA 1
ATOM 788 C C . SER A 1 96 ? -4.607 39.004 12.108 1.00 35.75 96 SER A C 1
ATOM 790 O O . SER A 1 96 ? -5.354 38.185 12.643 1.00 35.75 96 SER A O 1
ATOM 792 N N . ALA A 1 97 ? -4.024 40.004 12.767 1.00 33.94 97 ALA A N 1
ATOM 793 C CA . ALA A 1 97 ? -4.256 40.306 14.169 1.00 33.94 97 ALA A CA 1
ATOM 794 C C . ALA A 1 97 ? -5.741 40.626 14.409 1.00 33.94 97 ALA A C 1
ATOM 796 O O . ALA A 1 97 ? -6.231 41.689 14.038 1.00 33.94 97 ALA A O 1
ATOM 797 N N . GLY A 1 98 ? -6.441 39.686 15.038 1.00 36.62 98 GLY A N 1
ATOM 798 C CA . GLY A 1 98 ? -7.821 39.819 15.481 1.00 36.62 98 GLY A CA 1
ATOM 799 C C . GLY A 1 98 ? -8.011 39.046 16.780 1.00 36.62 98 GLY A C 1
ATOM 800 O O . GLY A 1 98 ? -8.320 37.867 16.748 1.00 36.62 98 GLY A O 1
ATOM 801 N N . GLN A 1 99 ? -7.738 39.731 17.892 1.00 35.72 99 GLN A N 1
ATOM 802 C CA . GLN A 1 99 ? -8.290 39.540 19.240 1.00 35.72 99 GLN A CA 1
ATOM 803 C C . GLN A 1 99 ? -8.581 38.106 19.733 1.00 35.72 99 GLN A C 1
ATOM 805 O O . GLN A 1 99 ? -9.599 37.517 19.392 1.00 35.72 99 GLN A O 1
ATOM 810 N N . ALA A 1 100 ? -7.804 37.648 20.719 1.00 34.84 100 ALA A N 1
ATOM 811 C CA . ALA A 1 100 ? -8.332 36.821 21.807 1.00 34.84 100 ALA A CA 1
ATOM 812 C C . ALA A 1 100 ? -7.472 37.003 23.068 1.00 34.84 100 ALA A C 1
ATOM 814 O O . ALA A 1 100 ? -6.416 36.399 23.235 1.00 34.84 100 ALA A O 1
ATOM 815 N N . SER A 1 101 ? -7.934 37.893 23.945 1.00 34.91 101 SER A N 1
ATOM 816 C CA . SER A 1 101 ? -7.618 37.849 25.370 1.00 34.91 101 SER A CA 1
ATOM 817 C C . SER A 1 101 ? -8.336 36.638 25.968 1.00 34.91 101 SER A C 1
ATOM 819 O O . SER A 1 101 ? -9.523 36.470 25.697 1.00 34.91 101 SER A O 1
ATOM 821 N N . LEU A 1 102 ? -7.636 35.821 26.759 1.00 36.41 102 LEU A N 1
ATOM 822 C CA . LEU A 1 102 ? -7.993 35.452 28.138 1.00 36.41 102 LEU A CA 1
ATOM 823 C C . LEU A 1 102 ? -7.329 34.123 28.545 1.00 36.41 102 LEU A C 1
ATOM 825 O O . LEU A 1 102 ? -7.586 33.064 27.988 1.00 36.41 102 LEU A O 1
ATOM 829 N N . HIS A 1 103 ? -6.533 34.250 29.607 1.00 37.56 103 HIS A N 1
ATOM 830 C CA . HIS A 1 103 ? -6.302 33.299 30.693 1.00 37.56 103 HIS A CA 1
ATOM 831 C C . HIS A 1 103 ? -5.621 31.954 30.412 1.00 37.56 103 HIS A C 1
ATOM 833 O O . HIS A 1 103 ? -6.209 30.965 29.986 1.00 37.56 103 HIS A O 1
ATOM 839 N N . ALA A 1 104 ? -4.370 31.913 30.876 1.00 43.84 104 ALA A N 1
ATOM 840 C CA . ALA A 1 104 ? -3.720 30.727 31.396 1.00 43.84 104 ALA A CA 1
ATOM 841 C C . ALA A 1 104 ? -4.640 29.997 32.390 1.00 43.84 104 ALA A C 1
ATOM 843 O O . ALA A 1 104 ? -4.944 30.526 33.459 1.00 43.84 104 ALA A O 1
ATOM 844 N N . PHE A 1 105 ? -5.037 28.771 32.058 1.00 40.75 105 PHE A N 1
ATOM 845 C CA . PHE A 1 105 ? -5.477 27.805 33.054 1.00 40.75 105 PHE A CA 1
ATOM 846 C C . PHE A 1 105 ? -4.317 26.861 33.343 1.00 40.75 105 PHE A C 1
ATOM 848 O O . PHE A 1 105 ? -3.923 26.018 32.540 1.00 40.75 105 PHE A O 1
ATOM 855 N N . THR A 1 106 ? -3.715 27.103 34.499 1.00 46.50 106 THR A N 1
ATOM 856 C CA . THR A 1 106 ? -2.662 26.308 35.108 1.00 46.50 106 THR A CA 1
ATOM 857 C C . THR A 1 106 ? -3.150 24.892 35.379 1.00 46.50 106 THR A C 1
ATOM 859 O O . THR A 1 106 ? -4.171 24.684 36.029 1.00 46.50 106 THR A O 1
ATOM 862 N N . SER A 1 107 ? -2.357 23.933 34.913 1.00 41.06 107 SER A N 1
ATOM 863 C CA . SER A 1 107 ? -2.415 22.513 35.238 1.00 41.06 107 SER A CA 1
ATOM 864 C C . SER A 1 107 ? -2.233 22.280 36.743 1.00 41.06 107 SER A C 1
ATOM 866 O O . SER A 1 107 ? -1.105 22.139 37.215 1.00 41.06 107 SER A O 1
ATOM 868 N N . HIS A 1 108 ? -3.327 22.226 37.498 1.00 47.47 108 HIS A N 1
ATOM 869 C CA . HIS A 1 108 ? -3.425 21.518 38.777 1.00 47.47 108 HIS A CA 1
ATOM 870 C C . HIS A 1 108 ? -4.904 21.310 39.120 1.00 47.47 108 HIS A C 1
ATOM 872 O O . HIS A 1 108 ? -5.689 22.230 38.924 1.00 47.47 108 HIS A O 1
ATOM 878 N N . GLN A 1 109 ? -5.237 20.143 39.689 1.00 44.22 109 GLN A N 1
ATOM 879 C CA . GLN A 1 109 ? -6.584 19.554 39.850 1.00 44.22 109 GLN A CA 1
ATOM 880 C C . GLN A 1 109 ? -7.033 18.883 38.536 1.00 44.22 109 GLN A C 1
ATOM 882 O O . GLN A 1 109 ? -7.455 19.547 37.604 1.00 44.22 109 GLN A O 1
ATOM 887 N N . LEU A 1 110 ? -6.847 17.579 38.329 1.00 42.34 110 LEU A N 1
ATOM 888 C CA . LEU A 1 110 ? -7.587 16.515 39.005 1.00 42.34 110 LEU A CA 1
ATOM 889 C C . LEU A 1 110 ? -6.713 15.251 39.118 1.00 42.34 110 LEU A C 1
ATOM 891 O O . LEU A 1 110 ? -6.509 14.529 38.147 1.00 42.34 110 LEU A O 1
ATOM 895 N N . ALA A 1 111 ? -6.228 14.978 40.326 1.00 44.41 111 ALA A N 1
ATOM 896 C CA . ALA A 1 111 ? -6.030 13.615 40.800 1.00 44.41 111 ALA A CA 1
ATOM 897 C C . ALA A 1 111 ? -7.148 13.340 41.816 1.00 44.41 111 ALA A C 1
ATOM 899 O O . ALA A 1 111 ? -7.465 14.238 42.594 1.00 44.41 111 ALA A O 1
ATOM 900 N N . LEU A 1 112 ? -7.667 12.105 41.818 1.00 44.56 112 LEU A N 1
ATOM 901 C CA . LEU A 1 112 ? -8.678 11.516 42.718 1.00 44.56 112 LEU A CA 1
ATOM 902 C C . LEU A 1 112 ? -10.148 11.662 42.281 1.00 44.56 112 LEU A C 1
ATOM 904 O O . LEU A 1 112 ? -10.836 12.584 42.705 1.00 44.56 112 LEU A O 1
ATOM 908 N N . LEU A 1 113 ? -10.651 10.675 41.524 1.00 44.03 113 LEU A N 1
ATOM 909 C CA . LEU A 1 113 ? -11.680 9.722 41.992 1.00 44.03 113 LEU A CA 1
ATOM 910 C C . LEU A 1 113 ? -12.064 8.717 40.881 1.00 44.03 113 LEU A C 1
ATOM 912 O O . LEU A 1 113 ? -12.565 9.128 39.837 1.00 44.03 113 LEU A O 1
ATOM 916 N N . LEU A 1 114 ? -11.901 7.426 41.222 1.00 41.69 114 LEU A N 1
ATOM 917 C CA . LEU A 1 114 ? -12.148 6.164 40.490 1.00 41.69 114 LEU A CA 1
ATOM 918 C C . LEU A 1 114 ? -11.017 5.673 39.575 1.00 41.69 114 LEU A C 1
ATOM 920 O O . LEU A 1 114 ? -10.937 6.093 38.403 1.00 41.69 114 LEU A O 1
#

Foldseek 3Di:
DQQVVQVVVVHDGDDPCRVVVVCVVCVVDDDDDDDDDPPVVVVPDDPVVVVVVVVVVVVVCVVVVPDPVNDDDPDPPDPPPPDPPPDDDDPDDDDPDDDDDDDDDDDDDDDDDD

Sequence (114 aa):
MANRLLRERGGEDVGKNWVDRFIQRNPELRTRRSRPYDRQRAACEDPVLIKGWFELVQNTKAKYGIIDEDMYNFDETGFIMGKILSQARTNQGNLSAGQASLHAFTSHQLALLL

InterPro domains:
  IPR006600 HTH CenpB-type DNA-binding domain [PS51253] (1-32)